Protein AF-A0A353ZQJ9-F1 (afdb_monomer_lite)

pLDDT: mean 90.17, std 10.46, range [48.0, 98.12]

Structure (mmCIF, N/CA/C/O backbone):
data_AF-A0A353ZQJ9-F1
#
_entry.id   AF-A0A353ZQJ9-F1
#
loop_
_atom_site.group_PDB
_atom_site.id
_atom_site.type_symbol
_atom_site.label_atom_id
_atom_site.label_alt_id
_atom_site.label_comp_id
_atom_site.label_asym_id
_atom_site.label_entity_id
_atom_site.label_seq_id
_atom_site.pdbx_PDB_ins_code
_atom_site.Cartn_x
_atom_site.Cartn_y
_atom_site.Cartn_z
_atom_site.occupancy
_atom_site.B_iso_or_equiv
_atom_site.auth_seq_id
_atom_site.auth_comp_id
_atom_site.auth_asym_id
_atom_site.auth_atom_id
_atom_site.pdbx_PDB_model_num
ATOM 1 N N . MET A 1 1 ? -9.115 -21.627 20.471 1.00 48.00 1 MET A N 1
ATOM 2 C CA . MET A 1 1 ? -9.659 -20.397 19.837 1.00 48.00 1 MET A CA 1
ATOM 3 C C . MET A 1 1 ? -11.118 -20.071 20.203 1.00 48.00 1 MET A C 1
ATOM 5 O O . MET A 1 1 ? -11.532 -18.949 19.942 1.00 48.00 1 MET A O 1
ATOM 9 N N . ALA A 1 2 ? -11.878 -20.958 20.864 1.00 54.53 2 ALA A N 1
ATOM 10 C CA . ALA A 1 2 ? -13.297 -20.738 21.192 1.00 54.53 2 ALA A CA 1
ATOM 11 C C . ALA A 1 2 ? -13.589 -19.603 22.208 1.00 54.53 2 ALA A C 1
ATOM 13 O O . ALA A 1 2 ? -14.661 -19.014 22.186 1.00 54.53 2 ALA A O 1
ATOM 14 N N . LEU A 1 3 ? -12.626 -19.221 23.056 1.00 68.06 3 LEU A N 1
ATOM 15 C CA . LEU A 1 3 ? -12.882 -18.345 24.214 1.00 68.06 3 LEU A CA 1
ATOM 16 C C . LEU A 1 3 ? -13.177 -16.867 23.885 1.00 68.06 3 LEU A C 1
ATOM 18 O O . LEU A 1 3 ? -13.732 -16.151 24.714 1.00 68.06 3 LEU A O 1
ATOM 22 N N . LEU A 1 4 ? -12.779 -16.378 22.705 1.00 72.25 4 LEU A N 1
ATOM 23 C CA . LEU A 1 4 ? -13.057 -14.993 22.292 1.00 72.25 4 LEU A CA 1
ATOM 24 C C . LEU A 1 4 ? -14.406 -14.854 21.585 1.00 72.25 4 LEU A C 1
ATOM 26 O O . LEU A 1 4 ? -15.052 -13.824 21.751 1.00 72.25 4 LEU A O 1
ATOM 30 N N . ALA A 1 5 ? -14.827 -15.878 20.838 1.00 75.56 5 ALA A N 1
ATOM 31 C CA . ALA A 1 5 ? -16.090 -15.873 20.105 1.00 75.56 5 ALA A CA 1
ATOM 32 C C . ALA A 1 5 ? -17.306 -15.890 21.047 1.00 75.56 5 ALA A C 1
ATOM 34 O O . ALA A 1 5 ? -18.332 -15.300 20.736 1.00 75.56 5 ALA A O 1
ATOM 35 N N . SER A 1 6 ? -17.166 -16.489 22.233 1.00 82.75 6 SER A N 1
ATOM 36 C CA . SER A 1 6 ? -18.218 -16.546 23.257 1.00 82.75 6 SER A CA 1
ATOM 37 C C . SER A 1 6 ? -18.380 -15.256 24.075 1.00 82.75 6 SER A C 1
ATOM 39 O O . SER A 1 6 ? -19.254 -15.178 24.935 1.00 82.75 6 SER A O 1
ATOM 41 N N . ARG A 1 7 ? -17.523 -14.244 23.878 1.00 87.50 7 ARG A N 1
ATOM 42 C CA . ARG A 1 7 ? -17.544 -12.996 24.663 1.00 87.50 7 ARG A CA 1
ATOM 43 C C . ARG A 1 7 ? -18.306 -11.891 23.924 1.00 87.50 7 ARG A C 1
ATOM 45 O O . ARG A 1 7 ? -18.262 -11.844 22.699 1.00 87.50 7 ARG A O 1
ATOM 52 N N . PRO A 1 8 ? -18.910 -10.922 24.642 1.00 88.38 8 PRO A N 1
ATOM 53 C CA . PRO A 1 8 ? -19.619 -9.820 23.999 1.00 88.38 8 PRO A CA 1
ATOM 54 C C . PRO A 1 8 ? -18.722 -9.028 23.038 1.00 88.38 8 PRO A C 1
ATOM 56 O O . PRO A 1 8 ? -17.646 -8.556 23.427 1.00 88.38 8 PRO A O 1
ATOM 59 N N . ALA A 1 9 ? -19.188 -8.834 21.800 1.00 88.69 9 ALA A N 1
ATOM 60 C CA . ALA A 1 9 ? -18.424 -8.196 20.726 1.00 88.69 9 ALA A CA 1
ATOM 61 C C . ALA A 1 9 ? -17.900 -6.802 21.112 1.00 88.69 9 ALA A C 1
ATOM 63 O O . ALA A 1 9 ? -16.726 -6.501 20.895 1.00 88.69 9 ALA A O 1
ATOM 64 N N . HIS A 1 10 ? -18.717 -5.995 21.797 1.00 88.25 10 HIS A N 1
ATOM 65 C CA . HIS A 1 10 ? -18.334 -4.659 22.267 1.00 88.25 10 HIS A CA 1
ATOM 66 C C . HIS A 1 10 ? -17.133 -4.660 23.238 1.00 88.25 10 HIS A C 1
ATOM 68 O O . HIS A 1 10 ? -16.447 -3.648 23.359 1.00 88.25 10 HIS A O 1
ATOM 74 N N . LYS A 1 11 ? -16.825 -5.786 23.905 1.00 88.88 11 LYS A N 1
ATOM 75 C CA . LYS A 1 11 ? -15.647 -5.920 24.788 1.00 88.88 11 LYS A CA 1
ATOM 76 C C . LYS A 1 11 ? -14.390 -6.391 24.051 1.00 88.88 11 LYS A C 1
ATOM 78 O O . LYS A 1 11 ? -13.276 -6.097 24.492 1.00 88.88 11 LYS A O 1
ATOM 83 N N . VAL A 1 12 ? -14.550 -7.156 22.970 1.00 92.94 12 VAL A N 1
ATOM 84 C CA . VAL A 1 12 ? -13.442 -7.833 22.272 1.00 92.94 12 VAL A CA 1
ATOM 85 C C . VAL A 1 12 ? -13.006 -7.076 21.020 1.00 92.94 12 VAL A C 1
ATOM 87 O O . VAL A 1 12 ? -11.811 -6.833 20.845 1.00 92.94 12 VAL A O 1
ATOM 90 N N . VAL A 1 13 ? -13.953 -6.657 20.178 1.00 93.12 13 VAL A N 1
ATOM 91 C CA . VAL A 1 13 ? -13.689 -6.035 18.871 1.00 93.12 13 VAL A CA 1
ATOM 92 C C . VAL A 1 13 ? -12.799 -4.790 18.983 1.00 93.12 13 VAL A C 1
ATOM 94 O O . VAL A 1 13 ? -11.789 -4.739 18.276 1.00 93.12 13 VAL A O 1
ATOM 97 N N . PRO A 1 14 ? -13.024 -3.842 19.921 1.00 93.19 14 PRO A N 1
ATOM 98 C CA . PRO A 1 14 ? -12.129 -2.690 20.063 1.00 93.19 14 PRO A CA 1
ATOM 99 C C . PRO A 1 14 ? -10.673 -3.071 20.374 1.00 93.19 14 PRO A C 1
ATOM 101 O O . PRO A 1 14 ? -9.742 -2.390 19.947 1.00 93.19 14 PRO A O 1
ATOM 104 N N . LYS A 1 15 ? -10.435 -4.173 21.103 1.00 92.75 15 LYS A N 1
ATOM 105 C CA . LYS A 1 15 ? -9.073 -4.658 21.393 1.00 92.75 15 LYS A CA 1
ATOM 106 C C . LYS A 1 15 ? -8.404 -5.239 20.147 1.00 92.75 15 LYS A C 1
ATOM 108 O O . LYS A 1 15 ? -7.230 -4.959 19.919 1.00 92.75 15 LYS A O 1
ATOM 113 N N . LEU A 1 16 ? -9.141 -6.011 19.346 1.00 94.50 16 LEU A N 1
ATOM 114 C CA . LEU A 1 16 ? -8.633 -6.580 18.093 1.00 94.50 16 LEU A CA 1
ATOM 115 C C . LEU A 1 16 ? -8.278 -5.482 17.086 1.00 94.50 16 LEU A C 1
ATOM 117 O O . LEU A 1 16 ? -7.182 -5.498 16.534 1.00 94.50 16 LEU A O 1
ATOM 121 N N . ILE A 1 17 ? -9.143 -4.478 16.949 1.00 95.50 17 ILE A N 1
ATOM 122 C CA . ILE A 1 17 ? -8.918 -3.338 16.057 1.00 95.50 17 ILE A CA 1
ATOM 123 C C . ILE A 1 17 ? -7.693 -2.531 16.481 1.00 95.50 17 ILE A C 1
ATOM 125 O O . ILE A 1 17 ? -6.831 -2.250 15.654 1.00 95.50 17 ILE A O 1
ATOM 129 N N . ARG A 1 18 ? -7.530 -2.234 17.780 1.00 95.06 18 ARG A N 1
ATOM 130 C CA . ARG A 1 18 ? -6.311 -1.570 18.280 1.00 95.06 18 ARG A CA 1
ATOM 131 C C . ARG A 1 18 ? -5.039 -2.357 17.964 1.00 95.06 18 ARG A C 1
ATOM 133 O O . ARG A 1 18 ? -4.007 -1.754 17.674 1.00 95.06 18 ARG A O 1
ATOM 140 N N . ARG A 1 19 ? -5.097 -3.692 18.004 1.00 95.62 19 ARG A N 1
ATOM 141 C CA . ARG A 1 19 ? -3.964 -4.549 17.634 1.00 95.62 19 ARG A CA 1
ATOM 142 C C . ARG A 1 19 ? -3.635 -4.434 16.146 1.00 95.62 19 ARG A C 1
ATOM 144 O O . ARG A 1 19 ? -2.458 -4.343 15.810 1.00 95.62 19 ARG A O 1
ATOM 151 N N . ASP A 1 20 ? -4.64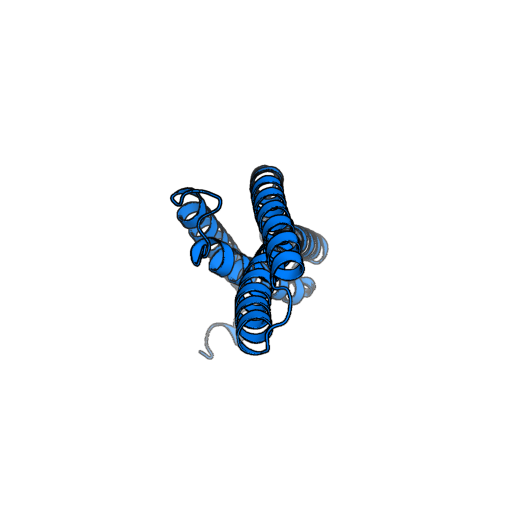1 -4.413 15.281 1.00 96.44 20 ASP A N 1
ATOM 152 C CA . ASP A 1 20 ? -4.435 -4.288 13.835 1.00 96.44 20 ASP A CA 1
ATOM 153 C C . ASP A 1 20 ? -3.953 -2.874 13.449 1.00 96.44 20 ASP A C 1
ATOM 155 O O . ASP A 1 20 ? -3.024 -2.749 12.656 1.00 96.44 20 ASP A O 1
ATOM 159 N N . VAL A 1 21 ? -4.446 -1.817 14.111 1.00 96.12 21 VAL A N 1
ATOM 160 C CA . VAL A 1 21 ? -3.893 -0.451 13.987 1.00 96.12 21 VAL A CA 1
ATOM 161 C C . VAL A 1 21 ? -2.422 -0.407 14.407 1.00 96.12 21 VAL A C 1
ATOM 163 O O . VAL A 1 21 ? -1.592 0.167 13.703 1.00 96.12 21 VAL A O 1
ATOM 166 N N . LYS A 1 22 ? -2.069 -1.013 15.552 1.00 96.19 22 LYS A N 1
ATOM 167 C CA . LYS A 1 22 ? -0.675 -1.070 16.025 1.00 96.19 22 LYS A CA 1
ATOM 168 C C . LYS A 1 22 ? 0.221 -1.797 15.024 1.00 96.19 22 LYS A C 1
ATOM 170 O O . LYS A 1 22 ? 1.338 -1.353 14.784 1.00 96.19 22 LYS A O 1
ATOM 175 N N . ARG A 1 23 ? -0.272 -2.890 14.440 1.00 95.94 23 ARG A N 1
ATOM 176 C CA . ARG A 1 23 ? 0.454 -3.655 13.427 1.00 95.94 23 ARG A CA 1
ATOM 177 C C . ARG A 1 23 ? 0.751 -2.805 12.194 1.00 95.94 23 ARG A C 1
ATOM 179 O O . ARG A 1 23 ? 1.914 -2.689 11.831 1.00 95.94 23 ARG A O 1
ATOM 186 N N . LEU A 1 24 ? -0.266 -2.138 11.644 1.00 95.44 24 LEU A N 1
ATOM 187 C CA . LEU A 1 24 ? -0.088 -1.228 10.514 1.00 95.44 24 LEU A CA 1
ATOM 188 C C . LEU A 1 24 ? 0.933 -0.129 10.837 1.00 95.44 24 LEU A C 1
ATOM 190 O O . LEU A 1 24 ? 1.870 0.084 10.079 1.00 95.44 24 LEU A O 1
ATOM 194 N N . ARG A 1 25 ? 0.821 0.521 12.003 1.00 95.00 25 ARG A N 1
ATOM 195 C CA . ARG A 1 25 ? 1.783 1.554 12.427 1.00 95.00 25 ARG A CA 1
ATOM 196 C C . ARG A 1 25 ? 3.219 1.045 12.528 1.00 95.00 25 ARG A C 1
ATOM 198 O O . ARG A 1 25 ? 4.141 1.810 12.268 1.00 95.00 25 ARG A O 1
ATOM 205 N N . ASN A 1 26 ? 3.417 -0.205 12.937 1.00 94.38 26 ASN A N 1
ATOM 206 C CA . ASN A 1 26 ? 4.746 -0.803 12.995 1.00 94.38 26 ASN A CA 1
ATOM 207 C C . ASN A 1 26 ? 5.306 -1.054 11.594 1.00 94.38 26 ASN A C 1
ATOM 209 O O . ASN A 1 26 ? 6.420 -0.620 11.336 1.00 94.38 26 ASN A O 1
ATOM 213 N N . ALA A 1 27 ? 4.515 -1.638 10.689 1.00 93.00 27 ALA A N 1
ATOM 214 C CA . ALA A 1 27 ? 4.932 -1.857 9.304 1.00 93.00 27 ALA A CA 1
ATOM 215 C C . ALA A 1 27 ? 5.296 -0.540 8.596 1.00 93.00 27 ALA A C 1
ATOM 217 O O . ALA A 1 27 ? 6.310 -0.454 7.914 1.00 93.00 27 ALA A O 1
ATOM 218 N N . VAL A 1 28 ? 4.515 0.526 8.814 1.00 92.00 28 VAL A N 1
ATOM 219 C CA . VAL A 1 28 ? 4.832 1.847 8.247 1.00 92.00 28 VAL A CA 1
ATOM 220 C C . VAL A 1 28 ? 6.094 2.456 8.855 1.00 92.00 28 VAL A C 1
ATOM 222 O O . VAL A 1 28 ? 6.828 3.154 8.165 1.00 92.00 28 VAL A O 1
ATOM 225 N N . ARG A 1 29 ? 6.353 2.231 10.145 1.00 91.06 29 ARG A N 1
ATOM 226 C CA . ARG A 1 29 ? 7.581 2.715 10.786 1.00 91.06 29 ARG A CA 1
ATOM 227 C C . ARG A 1 29 ? 8.807 2.050 10.174 1.00 91.06 29 ARG A C 1
ATOM 229 O O . ARG A 1 29 ? 9.706 2.758 9.763 1.00 91.06 29 ARG A O 1
ATOM 236 N N . GLU A 1 30 ? 8.769 0.730 10.049 1.00 88.50 30 GLU A N 1
ATOM 237 C CA . GLU A 1 30 ? 9.830 -0.057 9.419 1.00 88.50 30 GLU A CA 1
ATOM 238 C C . GLU A 1 30 ? 10.054 0.361 7.957 1.00 88.50 30 GLU A C 1
ATOM 240 O O . GLU A 1 30 ? 11.187 0.444 7.493 1.00 88.50 30 GLU A O 1
ATOM 245 N N . ALA A 1 31 ? 8.980 0.710 7.239 1.00 85.88 31 ALA A N 1
ATOM 246 C CA . ALA A 1 31 ? 9.083 1.230 5.879 1.00 85.88 31 ALA A CA 1
ATOM 247 C C . ALA A 1 31 ? 9.813 2.576 5.788 1.00 85.88 31 ALA A C 1
ATOM 249 O O . ALA A 1 31 ? 10.517 2.805 4.815 1.00 85.88 31 ALA A O 1
ATOM 250 N N . LYS A 1 32 ? 9.698 3.450 6.797 1.00 82.06 32 LYS A N 1
ATOM 251 C CA . LYS A 1 32 ? 10.409 4.742 6.812 1.00 82.06 32 LYS A CA 1
ATOM 252 C C . LYS A 1 32 ? 11.918 4.607 6.987 1.00 82.06 32 LYS A C 1
ATOM 254 O O . LYS A 1 32 ? 12.635 5.537 6.641 1.00 82.06 32 LYS A O 1
ATOM 259 N N . ASP A 1 33 ? 12.377 3.492 7.545 1.00 80.06 33 ASP A N 1
ATOM 260 C CA . ASP A 1 33 ? 13.801 3.254 7.784 1.00 80.06 33 ASP A CA 1
ATOM 261 C C . ASP A 1 33 ? 14.533 2.796 6.507 1.00 80.06 33 ASP A C 1
ATOM 263 O O . ASP A 1 33 ? 15.749 2.612 6.525 1.00 80.06 33 ASP A O 1
ATOM 267 N N . HIS A 1 34 ? 13.812 2.623 5.393 1.00 74.25 34 HIS A N 1
ATOM 268 C CA . HIS A 1 34 ? 14.382 2.202 4.120 1.00 74.25 34 HIS A CA 1
ATOM 269 C C . HIS A 1 34 ? 14.458 3.360 3.100 1.00 74.25 34 HIS A C 1
ATOM 271 O O . HIS A 1 34 ? 13.594 4.238 3.104 1.00 74.25 34 HIS A O 1
ATOM 277 N N . PRO A 1 35 ? 15.471 3.386 2.208 1.00 67.94 35 PRO A N 1
ATOM 278 C CA . PRO A 1 35 ? 15.585 4.419 1.181 1.00 67.94 35 PRO A CA 1
ATOM 279 C C . PRO A 1 35 ? 14.530 4.270 0.076 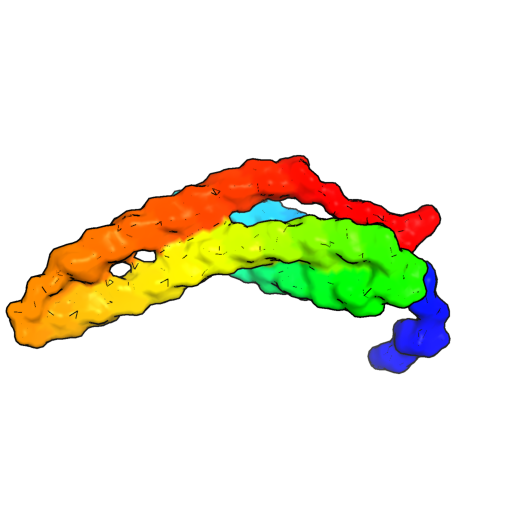1.00 67.94 35 PRO A C 1
ATOM 281 O O . PRO A 1 35 ? 14.454 3.217 -0.566 1.00 67.94 35 PRO A O 1
ATOM 284 N N . ALA A 1 36 ? 13.810 5.360 -0.199 1.00 67.94 36 ALA A N 1
ATOM 285 C CA . ALA A 1 36 ? 12.868 5.473 -1.311 1.00 67.94 36 ALA A CA 1
ATOM 286 C C . ALA A 1 36 ? 13.490 5.048 -2.653 1.00 67.94 36 ALA A C 1
ATOM 288 O O . ALA A 1 36 ? 14.671 5.289 -2.921 1.00 67.94 36 ALA A O 1
ATOM 289 N N . GLY A 1 37 ? 12.680 4.440 -3.522 1.00 61.22 37 GLY A N 1
ATOM 290 C CA . GLY A 1 37 ? 13.098 4.057 -4.877 1.00 61.22 37 GLY A CA 1
ATOM 291 C C . GLY A 1 37 ? 13.986 2.814 -4.980 1.00 61.22 37 GLY A C 1
ATOM 292 O O . GLY A 1 37 ? 14.370 2.438 -6.088 1.00 61.22 37 GLY A O 1
ATOM 293 N N . THR A 1 38 ? 14.289 2.132 -3.872 1.00 60.38 38 THR A N 1
ATOM 294 C CA . THR A 1 38 ? 14.887 0.793 -3.944 1.00 60.38 38 THR A CA 1
ATOM 295 C C . THR A 1 38 ? 13.837 -0.201 -4.450 1.00 60.38 38 THR A C 1
ATOM 297 O O . THR A 1 38 ? 12.705 -0.234 -3.977 1.00 60.38 38 THR A O 1
ATOM 300 N N . SER A 1 39 ? 14.185 -0.983 -5.476 1.00 52.09 39 SER A N 1
ATOM 301 C CA . SER A 1 39 ? 13.260 -1.749 -6.333 1.00 52.09 39 SER A CA 1
ATOM 302 C C . SER A 1 39 ? 12.520 -2.922 -5.669 1.00 52.09 39 SER A C 1
ATOM 304 O O . SER A 1 39 ? 11.884 -3.713 -6.358 1.00 52.09 39 SER A O 1
ATOM 306 N N . ASP A 1 40 ? 12.543 -3.013 -4.345 1.00 57.16 40 ASP A N 1
ATOM 307 C CA . ASP A 1 40 ? 11.603 -3.806 -3.566 1.00 57.16 40 ASP A CA 1
ATOM 308 C C . ASP A 1 40 ? 11.548 -3.198 -2.156 1.00 57.16 40 ASP A C 1
ATOM 310 O O . ASP A 1 40 ? 12.553 -3.163 -1.441 1.00 57.16 40 ASP A O 1
ATOM 314 N N . HIS A 1 41 ? 10.383 -2.703 -1.736 1.00 67.25 41 HIS A N 1
ATOM 315 C CA . HIS A 1 41 ? 10.128 -2.346 -0.338 1.00 67.25 41 HIS A CA 1
ATOM 316 C C . HIS A 1 41 ? 9.215 -3.413 0.279 1.00 67.25 41 HIS A C 1
ATOM 318 O O . HIS A 1 41 ? 7.998 -3.199 0.379 1.00 67.25 41 HIS A O 1
ATOM 324 N N . PRO A 1 42 ? 9.770 -4.558 0.744 1.00 74.00 42 PRO A N 1
ATOM 325 C CA . PRO A 1 42 ? 9.016 -5.563 1.495 1.00 74.00 42 PRO A CA 1
ATOM 326 C C . PRO A 1 42 ? 8.180 -4.946 2.622 1.00 74.00 42 PRO A C 1
ATOM 328 O O . PRO A 1 42 ? 7.084 -5.410 2.938 1.00 74.00 42 PRO A O 1
ATOM 331 N N . THR A 1 43 ? 8.676 -3.852 3.191 1.00 81.88 43 THR A N 1
ATOM 332 C CA . THR A 1 43 ? 8.065 -3.081 4.269 1.00 81.88 43 THR A CA 1
ATOM 333 C C . THR A 1 43 ? 6.814 -2.306 3.833 1.00 81.88 43 THR A C 1
ATOM 335 O O . THR A 1 43 ? 5.782 -2.411 4.502 1.00 81.88 43 THR A O 1
ATOM 338 N N . LEU A 1 44 ? 6.818 -1.612 2.684 1.00 88.44 44 LEU A N 1
ATOM 339 C CA . LEU A 1 44 ? 5.602 -0.996 2.119 1.00 88.44 44 LEU A CA 1
ATOM 34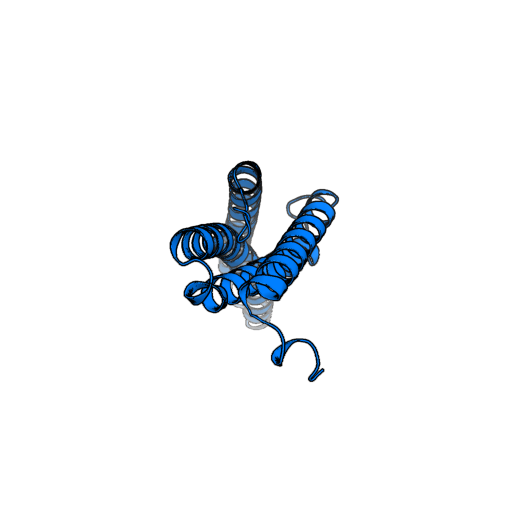0 C C . LEU A 1 44 ? 4.586 -2.057 1.683 1.00 88.44 44 LEU A C 1
ATOM 342 O O . LEU A 1 44 ? 3.378 -1.899 1.891 1.00 88.44 44 LEU A O 1
ATOM 346 N N . HIS A 1 45 ? 5.063 -3.185 1.155 1.00 89.25 45 HIS A N 1
ATOM 347 C CA . HIS A 1 45 ? 4.202 -4.320 0.843 1.00 89.25 45 HIS A CA 1
ATOM 348 C C . HIS A 1 45 ? 3.524 -4.891 2.101 1.00 89.25 45 HIS A C 1
ATOM 350 O O . HIS A 1 45 ? 2.333 -5.229 2.083 1.00 89.25 45 HIS A O 1
ATOM 356 N N . GLN A 1 46 ? 4.251 -4.966 3.218 1.00 91.75 46 GLN A N 1
ATOM 357 C CA . GLN A 1 46 ? 3.706 -5.393 4.504 1.00 91.75 46 GLN A CA 1
ATOM 358 C C . GLN A 1 46 ? 2.695 -4.378 5.056 1.00 91.75 46 GLN A C 1
ATOM 360 O O . GLN A 1 46 ? 1.597 -4.771 5.461 1.00 91.75 46 GLN A O 1
ATOM 365 N N . ALA A 1 47 ? 2.988 -3.077 4.971 1.00 93.62 47 ALA A N 1
ATOM 366 C CA . ALA A 1 47 ? 2.040 -2.023 5.331 1.00 93.62 47 ALA A CA 1
ATOM 367 C C . ALA A 1 47 ? 0.735 -2.127 4.523 1.00 93.62 47 ALA A C 1
ATOM 369 O O . ALA A 1 47 ? -0.355 -1.997 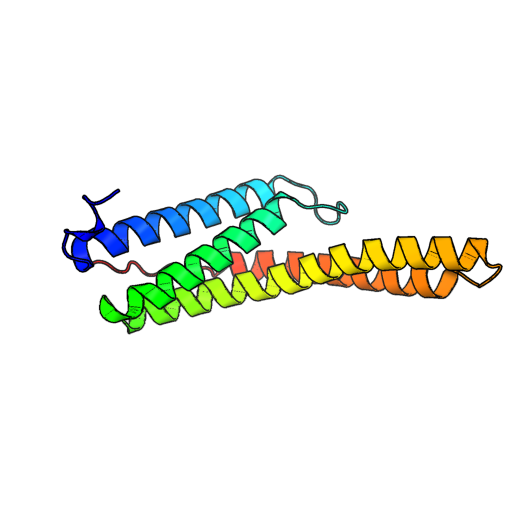5.083 1.00 93.62 47 ALA A O 1
ATOM 370 N N . ARG A 1 48 ? 0.812 -2.468 3.230 1.00 94.25 48 ARG A N 1
ATOM 371 C CA . ARG A 1 48 ? -0.369 -2.709 2.387 1.00 94.25 48 ARG A CA 1
ATOM 372 C C . ARG A 1 48 ? -1.211 -3.882 2.889 1.00 94.25 48 ARG A C 1
ATOM 374 O O . ARG A 1 48 ? -2.436 -3.766 2.988 1.00 94.25 48 ARG A O 1
ATOM 381 N N . LYS A 1 49 ? -0.575 -5.014 3.216 1.00 95.06 49 LYS A N 1
ATOM 382 C CA . LYS A 1 49 ? -1.258 -6.196 3.778 1.00 95.06 49 LYS A CA 1
ATOM 383 C C . LYS A 1 49 ? -1.966 -5.850 5.086 1.00 95.06 49 LYS A C 1
ATOM 385 O O . LYS A 1 49 ? -3.133 -6.205 5.266 1.00 95.06 49 LYS A O 1
ATOM 390 N N . ASP A 1 50 ? -1.287 -5.124 5.966 1.00 95.94 50 ASP A N 1
ATOM 391 C CA . ASP A 1 50 ? -1.840 -4.730 7.259 1.00 95.94 50 ASP A CA 1
ATOM 392 C C . ASP A 1 50 ? -2.939 -3.667 7.131 1.00 95.94 50 ASP A C 1
ATOM 394 O O . ASP A 1 50 ? -3.918 -3.715 7.878 1.00 95.94 50 ASP A O 1
ATOM 398 N N . GLY A 1 51 ? -2.859 -2.783 6.133 1.00 95.56 51 GLY A N 1
ATOM 399 C CA . GLY A 1 51 ? -3.928 -1.849 5.778 1.00 95.56 51 GLY A CA 1
ATOM 400 C C . GLY A 1 51 ? -5.189 -2.575 5.309 1.00 95.56 51 GLY A C 1
ATOM 401 O O . GLY A 1 51 ? -6.277 -2.326 5.827 1.00 95.56 51 GLY A O 1
ATOM 402 N N . LYS A 1 52 ? -5.047 -3.556 4.406 1.00 96.62 52 LYS A N 1
ATOM 403 C CA . LYS A 1 52 ? -6.162 -4.407 3.948 1.00 96.62 52 LYS A CA 1
ATOM 404 C C . LYS A 1 52 ? -6.800 -5.178 5.108 1.00 96.62 52 LYS A C 1
ATOM 406 O O . LYS A 1 52 ? -8.022 -5.236 5.222 1.00 96.62 52 LYS A O 1
ATOM 411 N N . ARG A 1 53 ? -5.973 -5.743 5.990 1.00 97.19 53 ARG A N 1
ATOM 412 C CA . ARG A 1 53 ? -6.424 -6.441 7.200 1.00 97.19 53 ARG A CA 1
ATOM 413 C C . ARG A 1 53 ? -7.222 -5.516 8.118 1.00 97.19 53 ARG A C 1
ATOM 415 O O . ARG A 1 53 ? -8.298 -5.903 8.564 1.00 97.19 53 ARG A O 1
ATOM 422 N N . LEU A 1 54 ? -6.708 -4.316 8.391 1.00 97.00 54 LEU A N 1
ATOM 423 C CA . LEU A 1 54 ? -7.387 -3.328 9.226 1.00 97.00 54 LEU A CA 1
ATOM 424 C C . LEU A 1 54 ? -8.727 -2.906 8.619 1.00 97.00 54 LEU A C 1
ATOM 426 O O . LEU A 1 54 ? -9.713 -2.838 9.348 1.00 97.00 54 LEU A O 1
ATOM 430 N N . ARG A 1 55 ? -8.774 -2.682 7.300 1.00 97.06 55 ARG A N 1
ATOM 431 C CA . ARG A 1 55 ? -10.015 -2.368 6.585 1.00 97.06 55 ARG A CA 1
ATOM 432 C C . ARG A 1 55 ? -11.068 -3.449 6.804 1.00 97.06 55 ARG A C 1
ATOM 434 O O . ARG A 1 55 ? -12.152 -3.141 7.280 1.00 97.06 55 ARG A O 1
ATOM 441 N N . TYR A 1 56 ? -10.736 -4.712 6.545 1.00 97.62 56 TYR A N 1
ATOM 442 C CA . TYR A 1 56 ? -11.688 -5.813 6.723 1.00 97.62 56 TYR A CA 1
ATOM 443 C C . TYR A 1 56 ? -12.103 -6.024 8.177 1.00 97.62 56 TYR A C 1
ATOM 445 O O . TYR A 1 56 ? -13.265 -6.310 8.453 1.00 97.62 56 TYR A O 1
ATOM 453 N N . ALA A 1 57 ? -11.181 -5.845 9.123 1.00 96.19 57 ALA A N 1
ATOM 454 C CA . ALA A 1 57 ? -11.528 -5.884 10.536 1.00 96.19 57 ALA A CA 1
ATOM 455 C C . ALA A 1 57 ? -12.516 -4.760 10.897 1.00 96.19 57 ALA A C 1
ATOM 457 O O . ALA A 1 57 ? -13.458 -4.994 11.654 1.00 96.19 57 ALA A O 1
ATOM 458 N N . ALA A 1 58 ? -12.320 -3.555 10.353 1.00 96.12 58 ALA A N 1
ATOM 459 C CA . ALA A 1 58 ? -13.209 -2.418 10.562 1.00 96.12 58 ALA A CA 1
ATOM 460 C C . ALA A 1 58 ? -14.583 -2.638 9.909 1.00 96.12 58 ALA A C 1
ATOM 462 O O . ALA A 1 58 ? -15.594 -2.458 10.579 1.00 96.12 58 ALA A O 1
ATOM 463 N N . GLU A 1 59 ? -14.640 -3.126 8.669 1.00 96.88 59 GLU A N 1
ATOM 464 C CA . GLU A 1 59 ? -15.891 -3.503 7.992 1.00 96.88 59 GLU A CA 1
ATOM 465 C C . GLU A 1 59 ? -16.681 -4.536 8.819 1.00 96.88 59 GLU A C 1
ATOM 467 O O . GLU A 1 59 ? -17.870 -4.348 9.087 1.00 96.88 59 GLU A O 1
ATOM 472 N N . ALA A 1 60 ? -16.003 -5.567 9.336 1.00 95.94 60 ALA A N 1
ATOM 473 C CA . ALA A 1 60 ? -16.603 -6.573 10.216 1.00 95.94 60 ALA A CA 1
ATOM 474 C C . ALA A 1 60 ? -17.060 -6.010 11.579 1.00 95.94 60 ALA A C 1
ATOM 476 O O . ALA A 1 60 ? -17.909 -6.603 12.244 1.00 95.94 60 ALA A O 1
ATOM 477 N N . ALA A 1 61 ? -16.523 -4.865 12.009 1.00 95.19 61 ALA A N 1
ATOM 478 C CA . ALA A 1 61 ? -16.881 -4.201 13.262 1.00 95.19 61 ALA A CA 1
ATOM 479 C C . ALA A 1 61 ? -18.113 -3.283 13.149 1.00 95.19 61 ALA A C 1
ATOM 481 O O . ALA A 1 61 ? -18.545 -2.723 14.162 1.00 95.19 61 ALA A O 1
ATOM 482 N N . THR A 1 62 ? -18.707 -3.150 11.958 1.00 94.06 62 THR A N 1
ATOM 483 C CA . THR A 1 62 ? -19.898 -2.319 11.705 1.00 94.06 62 THR A CA 1
ATOM 484 C C . THR A 1 62 ? -21.042 -2.538 12.712 1.00 94.06 62 THR A C 1
ATOM 486 O O . THR A 1 62 ? -21.577 -1.537 13.194 1.00 94.06 62 THR A O 1
ATOM 489 N N . PRO A 1 63 ? -21.390 -3.777 13.130 1.00 92.50 63 PRO A N 1
ATOM 490 C CA . PRO A 1 63 ? -22.454 -4.005 14.116 1.00 92.50 63 PRO A CA 1
ATOM 491 C C . PRO A 1 63 ? -22.156 -3.463 15.524 1.00 92.50 63 PRO A C 1
ATOM 493 O O . PRO A 1 63 ? -23.071 -3.312 16.326 1.00 92.50 63 PRO A O 1
ATOM 496 N N . VAL A 1 64 ? -20.888 -3.188 15.856 1.00 92.81 64 VAL A N 1
ATOM 497 C CA . VAL A 1 64 ? -20.487 -2.659 17.173 1.00 92.81 64 VAL A CA 1
ATOM 498 C C . VAL A 1 64 ? -20.603 -1.137 17.215 1.00 92.81 64 VAL A C 1
ATOM 500 O O . VAL A 1 64 ? -21.074 -0.579 18.203 1.00 92.81 64 VAL A O 1
ATOM 503 N N . ASN A 1 65 ? -20.134 -0.459 16.166 1.00 92.81 65 ASN A N 1
ATOM 504 C CA . ASN A 1 65 ? -20.224 0.992 16.027 1.00 92.81 65 ASN A CA 1
ATOM 505 C C . ASN A 1 65 ? -20.074 1.373 14.551 1.00 92.81 65 ASN A C 1
ATOM 507 O O . ASN A 1 65 ? -18.955 1.534 14.063 1.00 92.81 65 ASN A O 1
ATOM 511 N N . ARG A 1 66 ? -21.201 1.530 13.852 1.00 94.62 66 ARG A N 1
ATOM 512 C CA . ARG A 1 66 ? -21.234 1.780 12.405 1.00 94.62 66 ARG A CA 1
ATOM 513 C C . ARG A 1 66 ? -20.416 2.999 11.990 1.00 94.62 66 ARG A C 1
ATOM 515 O O . ARG A 1 66 ? -19.599 2.895 11.081 1.00 94.62 66 ARG A O 1
ATOM 522 N N . GLU A 1 67 ? -20.619 4.138 12.647 1.00 94.69 67 GLU A N 1
ATOM 523 C CA . GLU A 1 67 ? -19.980 5.402 12.266 1.00 94.69 67 GLU A CA 1
ATOM 524 C C . GLU A 1 67 ? -18.453 5.314 12.375 1.00 94.69 67 GLU A C 1
ATOM 526 O O . GLU A 1 67 ? -17.734 5.597 11.415 1.00 94.69 67 GLU A O 1
ATOM 531 N N . ARG A 1 68 ? -17.939 4.875 13.531 1.00 94.56 68 ARG A N 1
ATOM 532 C CA . ARG A 1 68 ? -16.489 4.810 13.753 1.00 94.56 68 ARG A CA 1
ATOM 533 C C . ARG A 1 68 ? -15.829 3.687 12.952 1.00 94.56 68 ARG A C 1
ATOM 535 O O . ARG A 1 68 ? -14.700 3.864 12.499 1.00 94.56 68 ARG A O 1
ATOM 542 N N . ALA A 1 69 ? -16.520 2.561 12.765 1.00 95.12 69 ALA A N 1
ATOM 543 C CA . ALA A 1 69 ? -16.048 1.452 11.941 1.00 95.12 69 ALA A CA 1
ATOM 544 C C . ALA A 1 69 ? -15.910 1.859 10.469 1.00 95.12 69 ALA A C 1
ATOM 546 O O . ALA A 1 69 ? -14.857 1.629 9.881 1.00 95.12 69 ALA A O 1
ATOM 547 N N . THR A 1 70 ? -16.919 2.540 9.915 1.00 95.50 70 THR A N 1
ATOM 548 C CA . THR A 1 70 ? -16.902 3.021 8.522 1.00 95.50 70 THR A CA 1
ATOM 549 C C . THR A 1 70 ? -15.750 4.001 8.302 1.00 95.50 70 THR A C 1
ATOM 551 O O . THR A 1 70 ? -14.911 3.770 7.440 1.00 95.50 70 THR A O 1
ATOM 554 N N . ARG A 1 71 ? -15.599 5.012 9.175 1.00 95.38 71 ARG A N 1
ATOM 555 C CA . ARG A 1 71 ? -14.480 5.972 9.087 1.00 95.38 71 ARG A CA 1
ATOM 556 C C . ARG A 1 71 ? -13.106 5.300 9.119 1.00 95.38 71 ARG A C 1
ATOM 558 O O . ARG A 1 71 ? -12.192 5.722 8.417 1.00 95.38 71 ARG A O 1
ATOM 565 N N . LEU A 1 72 ? -12.942 4.268 9.948 1.00 95.94 72 LEU A N 1
ATOM 566 C CA . LEU A 1 72 ? -11.689 3.519 10.022 1.00 95.94 72 LEU A CA 1
ATOM 567 C C . LEU A 1 72 ? -11.450 2.669 8.766 1.00 95.94 72 LEU A C 1
ATOM 569 O O . LEU A 1 72 ? -10.313 2.594 8.302 1.00 95.94 72 LEU A O 1
ATOM 573 N N . ALA A 1 73 ? -12.497 2.039 8.229 1.00 96.25 73 ALA A N 1
ATOM 574 C CA . ALA A 1 73 ? -12.423 1.275 6.989 1.00 96.25 73 ALA A CA 1
ATOM 575 C C . ALA A 1 73 ? -12.024 2.173 5.810 1.00 96.25 73 ALA A C 1
ATOM 577 O O . ALA A 1 73 ? -11.103 1.817 5.076 1.00 96.25 73 ALA A O 1
ATOM 578 N N . ASP A 1 74 ? -12.627 3.359 5.695 1.00 95.44 74 ASP A N 1
ATOM 579 C CA . ASP A 1 74 ? -12.329 4.340 4.646 1.00 95.44 74 ASP A CA 1
ATOM 580 C C . ASP A 1 74 ? -10.888 4.856 4.744 1.00 95.44 74 ASP A C 1
ATOM 582 O O . ASP A 1 74 ? -10.151 4.861 3.755 1.00 95.44 74 ASP A O 1
ATOM 586 N N . ALA A 1 75 ? -10.434 5.209 5.952 1.00 94.81 75 ALA A N 1
ATOM 587 C CA . ALA A 1 75 ? -9.052 5.633 6.179 1.00 94.81 75 ALA A CA 1
ATOM 588 C C . ALA A 1 75 ? -8.046 4.525 5.816 1.00 94.81 75 ALA A C 1
ATOM 590 O O . ALA A 1 75 ? -7.033 4.778 5.162 1.00 94.81 75 ALA A O 1
ATOM 591 N N . ALA A 1 76 ? -8.326 3.277 6.208 1.00 95.44 76 ALA A N 1
ATOM 592 C CA . ALA A 1 76 ? -7.493 2.131 5.851 1.00 95.44 76 ALA A CA 1
ATOM 593 C C . ALA A 1 76 ? -7.533 1.839 4.340 1.00 95.44 76 ALA A C 1
ATOM 595 O O . ALA A 1 76 ? -6.512 1.458 3.765 1.00 95.44 76 ALA A O 1
ATOM 596 N N . HIS A 1 77 ? -8.679 2.051 3.687 1.00 95.69 77 HIS A N 1
ATOM 597 C CA . HIS A 1 77 ? -8.836 1.901 2.244 1.00 95.69 77 HIS A CA 1
ATOM 598 C C . HIS A 1 77 ? -7.995 2.915 1.464 1.00 95.69 77 HIS A C 1
ATOM 600 O O . HIS A 1 77 ? -7.317 2.521 0.517 1.00 95.69 77 HIS A O 1
ATOM 606 N N . GLY A 1 78 ? -7.973 4.184 1.885 1.00 94.56 78 GLY A N 1
ATOM 607 C CA . GLY A 1 78 ? -7.147 5.221 1.259 1.00 94.56 78 GLY A CA 1
ATOM 608 C C . GLY A 1 78 ? -5.663 4.846 1.236 1.00 94.56 78 GLY A C 1
ATOM 609 O O . GLY A 1 78 ? -5.034 4.848 0.177 1.00 94.56 78 GLY A O 1
ATOM 610 N N . ILE A 1 79 ? -5.130 4.405 2.381 1.00 92.94 79 ILE A N 1
ATOM 611 C CA . ILE A 1 79 ? -3.751 3.905 2.478 1.00 92.94 79 ILE A CA 1
ATOM 612 C C . ILE A 1 79 ? -3.544 2.658 1.609 1.00 92.94 79 ILE A C 1
ATOM 614 O O . ILE A 1 79 ? -2.567 2.571 0.867 1.00 92.94 79 ILE A O 1
ATOM 618 N N . GLN A 1 80 ? -4.474 1.699 1.667 1.00 93.31 80 GLN A N 1
ATOM 619 C CA . GLN A 1 80 ? -4.407 0.466 0.880 1.00 93.31 80 GLN A CA 1
ATOM 620 C C . GLN A 1 80 ? -4.369 0.747 -0.629 1.00 93.31 80 GLN A C 1
ATOM 622 O O . GLN A 1 80 ? -3.668 0.035 -1.345 1.00 93.31 80 GLN A O 1
ATOM 627 N N . LYS A 1 81 ? -5.124 1.743 -1.111 1.00 95.56 81 LYS A N 1
ATOM 628 C CA . LYS A 1 81 ? -5.184 2.114 -2.529 1.00 95.56 81 LYS A CA 1
ATOM 629 C C . LYS A 1 81 ? -3.840 2.656 -3.011 1.00 95.56 81 LYS A C 1
ATOM 631 O O . LYS A 1 81 ? -3.302 2.132 -3.973 1.00 95.56 81 LYS A O 1
ATOM 636 N N . ILE A 1 82 ? -3.262 3.620 -2.293 1.00 95.56 82 ILE A N 1
ATOM 637 C CA . ILE A 1 82 ? -1.977 4.235 -2.667 1.00 95.56 82 ILE A CA 1
ATOM 638 C C . ILE A 1 82 ? -0.847 3.198 -2.678 1.00 95.56 82 ILE A C 1
ATOM 640 O O . ILE A 1 82 ? -0.062 3.131 -3.617 1.00 95.56 82 ILE A O 1
ATOM 644 N N . LEU A 1 83 ? -0.789 2.340 -1.655 1.00 93.50 83 LEU A N 1
ATOM 645 C CA . LEU A 1 83 ? 0.193 1.252 -1.618 1.00 93.50 83 LEU A CA 1
ATOM 646 C C . LEU A 1 83 ? -0.095 0.156 -2.662 1.00 93.50 83 LEU A C 1
ATOM 648 O O . LEU A 1 83 ? 0.788 -0.641 -2.973 1.00 93.50 83 LEU A O 1
ATOM 652 N N . GLY A 1 84 ? -1.325 0.091 -3.179 1.00 94.38 84 GLY A N 1
ATOM 653 C CA . GLY A 1 84 ? -1.693 -0.698 -4.353 1.00 94.38 84 GLY A CA 1
ATOM 654 C C . GLY A 1 84 ? -1.018 -0.160 -5.610 1.00 94.38 84 GLY A C 1
ATOM 655 O O . GLY A 1 84 ? -0.260 -0.905 -6.217 1.00 94.38 84 GLY A O 1
ATOM 656 N N . ASP A 1 85 ? -1.186 1.135 -5.903 1.00 94.31 85 ASP A N 1
ATOM 657 C CA . ASP A 1 85 ? -0.552 1.814 -7.048 1.00 94.31 85 ASP A CA 1
ATOM 658 C C . ASP A 1 85 ? 0.979 1.582 -7.065 1.00 94.31 85 ASP A C 1
ATOM 660 O O . ASP A 1 85 ? 1.564 1.237 -8.095 1.00 94.31 85 ASP A O 1
ATOM 664 N N . HIS A 1 86 ? 1.632 1.695 -5.898 1.00 93.25 86 HIS A N 1
ATOM 665 C CA . HIS A 1 86 ? 3.063 1.397 -5.744 1.00 93.25 86 HIS A CA 1
ATOM 666 C C . HIS A 1 86 ? 3.397 -0.064 -6.088 1.00 93.25 86 HIS A C 1
ATOM 668 O O . HIS A 1 86 ? 4.325 -0.334 -6.849 1.00 93.25 86 HIS A O 1
ATOM 674 N N . GLN A 1 87 ? 2.659 -1.027 -5.523 1.00 91.69 87 GLN A N 1
ATOM 675 C CA . GLN A 1 87 ? 2.916 -2.448 -5.766 1.00 91.69 87 GLN A CA 1
ATOM 676 C C . GLN A 1 87 ? 2.695 -2.825 -7.233 1.00 91.69 87 GLN A C 1
ATOM 678 O O . GLN A 1 87 ? 3.474 -3.608 -7.776 1.00 91.69 87 GLN A O 1
ATOM 683 N N . ASP A 1 88 ? 1.649 -2.286 -7.853 1.00 93.56 88 ASP A N 1
ATOM 684 C CA . ASP A 1 88 ? 1.329 -2.533 -9.256 1.00 93.56 88 ASP A CA 1
ATOM 685 C C . ASP A 1 88 ? 2.460 -2.018 -10.152 1.00 93.56 88 ASP A C 1
ATOM 687 O O . ASP A 1 88 ? 2.896 -2.735 -11.053 1.00 93.56 88 ASP A O 1
ATOM 691 N N . SER A 1 89 ? 3.031 -0.853 -9.826 1.00 94.19 89 SER A N 1
ATOM 692 C CA . SER A 1 89 ? 4.218 -0.318 -10.506 1.00 94.19 89 SER A CA 1
ATOM 693 C C . SER A 1 89 ? 5.430 -1.249 -10.358 1.00 94.19 89 SER A C 1
ATOM 695 O O . SER A 1 89 ? 6.088 -1.581 -11.343 1.00 94.19 89 SER A O 1
ATOM 697 N N . VAL A 1 90 ? 5.718 -1.740 -9.144 1.00 90.44 90 VAL A N 1
ATOM 698 C CA . VAL A 1 90 ? 6.832 -2.681 -8.886 1.00 90.44 90 VAL A CA 1
ATOM 699 C C . VAL A 1 90 ? 6.670 -3.979 -9.685 1.00 90.44 90 VAL A C 1
ATOM 701 O O . VAL A 1 90 ? 7.612 -4.429 -10.338 1.00 90.44 90 VAL A O 1
ATOM 704 N N . VAL A 1 91 ? 5.470 -4.567 -9.682 1.00 93.06 91 VAL A N 1
ATOM 705 C CA . VAL A 1 91 ? 5.177 -5.796 -10.440 1.00 93.06 91 VAL A CA 1
ATOM 706 C C . VAL A 1 91 ? 5.281 -5.548 -11.947 1.00 93.06 91 VAL A C 1
ATOM 708 O O . VAL A 1 91 ? 5.869 -6.357 -12.668 1.00 93.06 91 VAL A O 1
ATOM 711 N N . THR A 1 92 ? 4.763 -4.415 -12.423 1.00 96.00 92 THR A N 1
ATOM 712 C CA . THR A 1 92 ? 4.804 -4.037 -13.842 1.00 96.00 92 THR A CA 1
ATOM 713 C C . THR A 1 92 ? 6.239 -3.831 -14.317 1.00 96.00 92 THR A C 1
ATOM 715 O O . THR A 1 92 ? 6.595 -4.298 -15.396 1.00 96.00 92 THR A O 1
ATOM 718 N N . ARG A 1 93 ? 7.108 -3.221 -13.505 1.00 95.06 93 ARG A N 1
ATOM 719 C CA . ARG A 1 93 ? 8.537 -3.067 -13.822 1.00 95.06 93 ARG A CA 1
ATOM 720 C C . ARG A 1 93 ? 9.240 -4.400 -14.026 1.00 95.06 93 ARG A C 1
ATOM 722 O O . ARG A 1 93 ? 9.978 -4.547 -15.000 1.00 95.06 93 ARG A O 1
ATOM 729 N N . ASP A 1 94 ? 9.013 -5.372 -13.145 1.00 94.19 94 ASP A N 1
ATOM 730 C CA . ASP A 1 94 ? 9.640 -6.685 -13.302 1.00 94.19 94 ASP A CA 1
ATOM 731 C C . ASP A 1 94 ? 9.126 -7.410 -14.557 1.00 94.19 94 ASP A C 1
ATOM 733 O O . ASP A 1 94 ? 9.916 -8.012 -15.287 1.00 94.19 94 ASP A O 1
ATOM 737 N N . LEU A 1 95 ? 7.835 -7.271 -14.884 1.00 96.75 95 LEU A N 1
ATOM 738 C CA . LEU A 1 95 ? 7.283 -7.764 -16.148 1.00 96.75 95 LEU A CA 1
ATOM 739 C C . LEU A 1 95 ? 7.936 -7.084 -17.363 1.00 96.75 95 LEU A C 1
ATOM 741 O O . LEU A 1 95 ? 8.408 -7.772 -18.266 1.00 96.75 95 LEU A O 1
ATOM 745 N N . LEU A 1 96 ? 8.013 -5.751 -17.379 1.00 97.62 96 LEU A N 1
ATOM 746 C CA . LEU A 1 96 ? 8.615 -4.977 -18.470 1.00 97.62 96 LEU A CA 1
ATOM 747 C C . LEU A 1 96 ? 10.090 -5.326 -18.676 1.00 97.62 96 LEU A C 1
ATOM 749 O O . LEU A 1 96 ? 10.541 -5.428 -19.814 1.00 97.62 96 LEU A O 1
ATOM 753 N N . ARG A 1 97 ? 10.834 -5.568 -17.592 1.00 96.62 97 ARG A N 1
ATOM 754 C CA . ARG A 1 97 ? 12.227 -6.025 -17.658 1.00 96.62 97 ARG A CA 1
ATOM 755 C C . ARG A 1 97 ? 12.341 -7.386 -18.348 1.00 96.62 97 ARG A C 1
ATOM 757 O O . ARG A 1 97 ? 13.208 -7.560 -19.201 1.00 96.62 97 ARG A O 1
ATOM 764 N N . ARG A 1 98 ? 11.467 -8.341 -18.006 1.00 97.25 98 ARG A N 1
ATOM 765 C CA . ARG A 1 98 ? 11.434 -9.674 -18.636 1.00 97.25 98 ARG A CA 1
ATOM 766 C C . ARG A 1 98 ? 11.050 -9.588 -20.115 1.00 97.25 98 ARG A C 1
ATOM 768 O O . ARG A 1 98 ? 11.725 -10.190 -20.943 1.00 97.25 98 ARG A O 1
ATOM 775 N N . LEU A 1 99 ? 10.021 -8.806 -20.445 1.00 97.88 99 LEU A N 1
ATOM 776 C CA . LEU A 1 99 ? 9.576 -8.602 -21.827 1.00 97.88 99 LEU A CA 1
ATOM 777 C C . LEU A 1 99 ? 10.643 -7.900 -22.675 1.00 97.88 99 LEU A C 1
ATOM 779 O O . LEU A 1 99 ? 10.905 -8.327 -23.793 1.00 97.88 99 LEU A O 1
ATOM 783 N N . GLY A 1 100 ? 11.317 -6.882 -22.135 1.00 97.88 100 GLY A N 1
ATOM 784 C CA . GLY A 1 100 ? 12.418 -6.205 -22.822 1.00 97.88 100 GLY A CA 1
ATOM 785 C C . GLY A 1 100 ? 13.602 -7.132 -23.108 1.00 97.88 100 GLY A C 1
ATOM 786 O O . GLY A 1 100 ? 14.166 -7.084 -24.199 1.00 97.88 100 GLY A O 1
ATOM 787 N N . ALA A 1 101 ? 13.945 -8.016 -22.164 1.00 97.19 101 ALA A N 1
ATOM 788 C CA . ALA A 1 101 ? 14.971 -9.035 -22.374 1.00 97.19 101 ALA A CA 1
ATOM 789 C C . ALA A 1 101 ? 14.557 -10.057 -23.446 1.00 97.19 101 ALA A C 1
ATOM 791 O O . ALA A 1 101 ? 15.367 -10.414 -24.297 1.00 97.19 101 ALA A O 1
ATOM 792 N N . GLN A 1 102 ? 13.295 -10.496 -23.442 1.00 97.75 102 GLN A N 1
ATOM 793 C CA . GLN A 1 102 ? 12.769 -11.406 -24.459 1.00 97.75 102 GLN A CA 1
ATOM 794 C C . GLN A 1 102 ? 12.773 -10.771 -25.857 1.00 97.75 102 GLN A C 1
ATOM 796 O O . GLN A 1 102 ? 13.244 -11.403 -26.798 1.00 97.75 102 GLN A O 1
ATOM 801 N N . ALA A 1 103 ? 12.313 -9.523 -25.978 1.00 97.00 103 ALA A N 1
ATOM 802 C CA . ALA A 1 103 ? 12.320 -8.771 -27.230 1.00 97.00 103 ALA A CA 1
ATOM 803 C C . ALA A 1 103 ? 13.741 -8.676 -27.805 1.00 97.00 103 ALA A C 1
ATOM 805 O O . ALA A 1 103 ? 13.966 -9.000 -28.968 1.00 97.00 103 ALA A O 1
ATOM 806 N N . PHE A 1 104 ? 14.725 -8.342 -26.963 1.00 96.06 104 PHE A N 1
ATOM 807 C CA . PHE A 1 104 ? 16.131 -8.313 -27.369 1.00 96.06 104 PHE A CA 1
ATOM 808 C C . PHE A 1 104 ? 16.625 -9.670 -27.901 1.00 96.06 104 PHE A C 1
ATOM 810 O O . PHE A 1 104 ? 17.269 -9.716 -28.947 1.00 96.06 104 PHE A O 1
ATOM 817 N N . LEU A 1 105 ? 16.292 -10.782 -27.231 1.00 97.12 105 LEU A N 1
ATOM 818 C CA . LEU A 1 105 ? 16.666 -12.131 -27.689 1.00 97.12 105 LEU A CA 1
ATOM 819 C C . LEU A 1 105 ? 16.012 -12.519 -29.024 1.00 97.12 105 LEU A C 1
ATOM 821 O O . LEU A 1 105 ? 16.549 -13.358 -29.742 1.00 97.12 105 LEU A O 1
ATOM 825 N N . GLN A 1 106 ? 14.875 -11.913 -29.363 1.00 97.06 106 GLN A N 1
ATOM 826 C CA . GLN A 1 106 ? 14.178 -12.105 -30.637 1.00 97.06 106 GLN A CA 1
ATOM 827 C C . GLN A 1 106 ? 14.645 -11.130 -31.734 1.00 97.06 106 GLN A C 1
ATOM 829 O O . GLN A 1 106 ? 14.119 -11.161 -32.842 1.00 97.06 106 GLN A O 1
ATOM 834 N N . GLY A 1 107 ? 15.637 -10.275 -31.451 1.00 96.50 107 GLY A N 1
ATOM 835 C CA . GLY A 1 107 ? 16.113 -9.245 -32.379 1.00 96.50 107 GLY A CA 1
ATOM 836 C C . GLY A 1 107 ? 15.191 -8.024 -32.482 1.00 96.50 107 GLY A C 1
ATOM 837 O O . GLY A 1 107 ? 15.388 -7.180 -33.355 1.00 96.50 107 GLY A O 1
ATOM 838 N N . GLU A 1 108 ? 14.196 -7.906 -31.602 1.00 96.50 108 GLU A N 1
ATOM 839 C CA . GLU A 1 108 ? 13.306 -6.751 -31.519 1.00 96.50 108 GLU A CA 1
ATOM 840 C C . GLU A 1 108 ? 13.906 -5.622 -30.662 1.00 96.50 108 GLU A C 1
ATOM 842 O O . GLU A 1 108 ? 14.827 -5.802 -29.861 1.00 96.50 108 GLU A O 1
ATOM 847 N N . ASN A 1 109 ? 13.352 -4.414 -30.800 1.00 93.31 109 ASN A N 1
ATOM 848 C CA . ASN A 1 109 ? 13.817 -3.247 -30.057 1.00 93.31 109 ASN A CA 1
ATOM 849 C C . ASN A 1 109 ? 13.272 -3.223 -28.613 1.00 93.31 109 ASN A C 1
ATOM 851 O O . ASN A 1 109 ? 12.103 -2.920 -28.374 1.00 93.31 109 ASN A O 1
ATOM 855 N N . GLY A 1 110 ? 14.153 -3.438 -27.633 1.00 95.12 110 GLY A N 1
ATOM 856 C CA . GLY A 1 110 ? 13.821 -3.374 -26.205 1.00 95.12 110 GLY A CA 1
ATOM 857 C C . GLY A 1 110 ? 13.561 -1.965 -25.636 1.00 95.12 110 GLY A C 1
ATOM 858 O O . GLY A 1 110 ? 13.080 -1.843 -24.507 1.00 95.12 110 GLY A O 1
ATOM 859 N N . PHE A 1 111 ? 13.854 -0.888 -26.376 1.00 95.62 111 PHE A N 1
ATOM 860 C CA . PHE A 1 111 ? 13.810 0.494 -25.872 1.00 95.62 111 PHE A CA 1
ATOM 861 C C . PHE A 1 111 ? 12.435 0.902 -25.329 1.00 95.62 111 PHE A C 1
ATOM 863 O O . PHE A 1 111 ? 12.348 1.543 -24.279 1.00 95.62 111 PHE A O 1
ATOM 870 N N . SER A 1 112 ? 11.352 0.500 -26.001 1.00 96.25 112 SER A N 1
ATOM 871 C CA . SER A 1 112 ? 9.983 0.816 -25.574 1.00 96.25 112 SER A CA 1
ATOM 872 C C . SER A 1 112 ? 9.669 0.250 -24.186 1.00 96.25 112 SER A C 1
ATOM 874 O O . SER A 1 112 ? 9.075 0.944 -23.360 1.00 96.25 112 SER A O 1
ATOM 876 N N . TYR A 1 113 ? 10.140 -0.962 -23.879 1.00 98.06 113 TYR A N 1
ATOM 877 C CA . TYR A 1 113 ? 9.990 -1.564 -22.552 1.00 98.06 113 TYR A CA 1
ATOM 878 C C . TYR A 1 113 ? 10.796 -0.809 -21.491 1.00 98.06 113 TYR A C 1
ATOM 880 O O . TYR A 1 113 ? 10.289 -0.572 -20.397 1.00 98.06 113 TYR A O 1
ATOM 888 N N . GLY A 1 114 ? 12.009 -0.355 -21.826 1.00 97.12 114 GLY A N 1
ATOM 889 C CA . GLY A 1 114 ? 12.817 0.497 -20.946 1.00 97.12 114 GLY A CA 1
ATOM 890 C C . GLY A 1 114 ? 12.147 1.842 -20.635 1.00 97.12 114 GLY A C 1
ATOM 891 O O . GLY A 1 114 ? 12.124 2.279 -19.484 1.00 97.12 114 GLY A O 1
ATOM 892 N N . ARG A 1 115 ? 11.526 2.475 -21.639 1.00 98.00 115 ARG A N 1
ATOM 893 C CA . ARG A 1 115 ? 10.743 3.714 -21.476 1.00 98.00 115 ARG A CA 1
ATOM 894 C C . ARG A 1 115 ? 9.539 3.525 -20.555 1.00 98.00 115 ARG A C 1
ATOM 896 O O . ARG A 1 115 ? 9.299 4.371 -19.696 1.00 98.00 115 ARG A O 1
ATOM 903 N N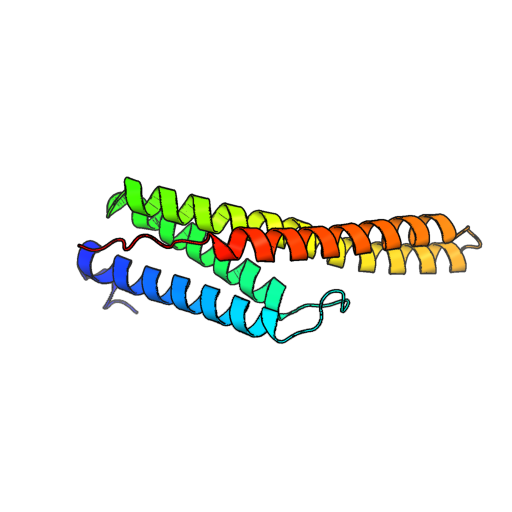 . LEU A 1 116 ? 8.795 2.431 -20.724 1.00 98.12 116 LEU A N 1
ATOM 904 C CA . LEU A 1 116 ? 7.676 2.091 -19.843 1.00 98.12 116 LEU A CA 1
ATOM 905 C C . LEU A 1 116 ? 8.168 1.787 -18.424 1.00 98.12 116 LEU A C 1
ATOM 907 O O . LEU A 1 116 ? 7.597 2.292 -17.465 1.00 98.12 116 LEU A O 1
ATOM 911 N N . HIS A 1 117 ? 9.274 1.054 -18.282 1.00 97.31 117 HIS A N 1
ATOM 912 C CA . HIS A 1 117 ? 9.846 0.728 -16.976 1.00 97.31 117 HIS A CA 1
ATOM 913 C C . HIS A 1 117 ? 10.207 1.999 -16.190 1.00 97.31 117 HIS A C 1
ATOM 915 O O . HIS A 1 117 ? 9.878 2.106 -15.011 1.00 97.31 117 HIS A O 1
ATOM 921 N N . ALA A 1 118 ? 10.832 2.985 -16.843 1.00 96.19 118 ALA A N 1
ATOM 922 C CA . ALA A 1 118 ? 11.155 4.270 -16.218 1.00 96.19 118 ALA A CA 1
ATOM 923 C C . ALA A 1 118 ? 9.900 5.060 -15.790 1.00 96.19 118 ALA A C 1
ATOM 925 O O . ALA A 1 118 ? 9.900 5.728 -14.757 1.00 96.19 118 ALA A O 1
ATOM 926 N N . ARG A 1 119 ? 8.800 4.968 -16.551 1.00 97.38 119 ARG A N 1
ATOM 927 C CA . ARG A 1 119 ? 7.517 5.584 -16.171 1.00 97.38 119 ARG A CA 1
ATOM 928 C C . ARG A 1 119 ? 6.915 4.928 -14.926 1.00 97.38 119 ARG A C 1
ATOM 930 O O . ARG A 1 119 ? 6.399 5.629 -14.057 1.00 97.38 119 ARG A O 1
ATOM 937 N N . GLU A 1 120 ? 6.988 3.607 -14.828 1.00 96.44 120 GLU A N 1
ATOM 938 C CA . GLU A 1 120 ? 6.524 2.880 -13.642 1.00 96.44 120 GLU A CA 1
ATOM 939 C C . GLU A 1 120 ? 7.401 3.172 -12.416 1.00 96.44 120 GLU A C 1
ATOM 941 O O . GLU A 1 120 ? 6.897 3.273 -11.302 1.00 96.44 120 GLU A O 1
ATOM 946 N N . GLU A 1 121 ? 8.706 3.391 -12.598 1.00 93.81 121 GLU A N 1
ATOM 947 C CA . GLU A 1 121 ? 9.585 3.845 -11.512 1.00 93.81 121 GLU A CA 1
ATOM 948 C C . GLU A 1 121 ? 9.141 5.200 -10.948 1.00 93.81 121 GLU A C 1
ATOM 950 O O . GLU A 1 121 ? 8.995 5.343 -9.734 1.00 93.81 121 GLU A O 1
ATOM 955 N N . TYR A 1 122 ? 8.830 6.162 -11.819 1.00 94.69 122 TYR A N 1
ATOM 956 C CA . TYR A 1 122 ? 8.255 7.440 -11.396 1.00 94.69 122 TYR A CA 1
ATOM 957 C C . TYR A 1 122 ? 6.902 7.267 -10.684 1.00 94.69 122 TYR A C 1
ATOM 959 O O . TYR A 1 122 ? 6.645 7.918 -9.673 1.00 94.69 122 TYR A O 1
ATOM 967 N N . THR A 1 123 ? 6.049 6.368 -11.182 1.00 94.62 123 THR A N 1
ATOM 968 C CA . THR A 1 123 ? 4.724 6.099 -10.597 1.00 94.62 123 THR A CA 1
ATOM 969 C C . THR A 1 123 ? 4.839 5.515 -9.188 1.00 94.62 123 THR A C 1
ATOM 971 O O . THR A 1 123 ? 4.129 5.956 -8.282 1.00 94.62 123 THR A O 1
ATOM 974 N N . ALA A 1 124 ? 5.780 4.594 -8.964 1.00 92.75 124 ALA A N 1
ATOM 975 C CA . ALA A 1 124 ? 6.072 4.059 -7.637 1.00 92.75 124 ALA A CA 1
ATOM 976 C C . ALA A 1 124 ? 6.536 5.164 -6.671 1.00 92.75 124 ALA A C 1
ATOM 978 O O . ALA A 1 124 ? 6.007 5.273 -5.565 1.00 92.75 124 ALA A O 1
ATOM 979 N N . LEU A 1 125 ? 7.461 6.027 -7.107 1.00 91.75 125 LEU A N 1
ATOM 980 C CA . LEU A 1 125 ? 7.969 7.139 -6.295 1.00 91.75 125 LEU A CA 1
ATOM 981 C C . LEU A 1 125 ? 6.874 8.154 -5.934 1.00 91.75 125 LEU A C 1
ATOM 983 O O . LEU A 1 125 ? 6.799 8.603 -4.787 1.00 91.75 125 LEU A O 1
ATOM 987 N N . ASP A 1 126 ? 5.992 8.505 -6.875 1.00 94.25 126 ASP A N 1
ATOM 988 C CA . ASP A 1 126 ? 4.854 9.383 -6.579 1.00 94.25 126 ASP A CA 1
ATOM 989 C C . ASP A 1 126 ? 3.873 8.727 -5.597 1.00 94.25 126 ASP A C 1
ATOM 991 O O . ASP A 1 126 ? 3.425 9.371 -4.643 1.00 94.25 126 ASP A O 1
ATOM 995 N N . ALA A 1 127 ? 3.577 7.434 -5.766 1.00 94.19 127 ALA A N 1
ATOM 996 C CA . ALA A 1 127 ? 2.731 6.689 -4.838 1.00 94.19 127 ALA A CA 1
ATOM 997 C C . ALA A 1 127 ? 3.331 6.653 -3.421 1.00 94.19 127 ALA A C 1
ATOM 999 O O . ALA A 1 127 ? 2.614 6.884 -2.445 1.00 94.19 127 ALA A O 1
ATOM 1000 N N . GLU A 1 128 ? 4.642 6.450 -3.287 1.00 92.00 128 GLU A N 1
ATOM 1001 C CA . GLU A 1 128 ? 5.351 6.509 -2.004 1.00 92.00 128 GLU A CA 1
ATOM 1002 C C . GLU A 1 128 ? 5.261 7.910 -1.370 1.00 92.00 128 GLU A C 1
ATOM 1004 O O . GLU A 1 128 ? 4.880 8.061 -0.203 1.00 92.00 128 GLU A O 1
ATOM 1009 N N . ALA A 1 129 ? 5.492 8.967 -2.153 1.00 92.00 129 ALA A N 1
ATOM 1010 C CA . ALA A 1 129 ? 5.365 10.344 -1.685 1.00 92.00 129 ALA A CA 1
ATOM 1011 C C . ALA A 1 129 ? 3.927 10.686 -1.249 1.00 92.00 129 ALA A C 1
ATOM 1013 O O . ALA A 1 129 ? 3.721 11.320 -0.206 1.00 92.00 129 ALA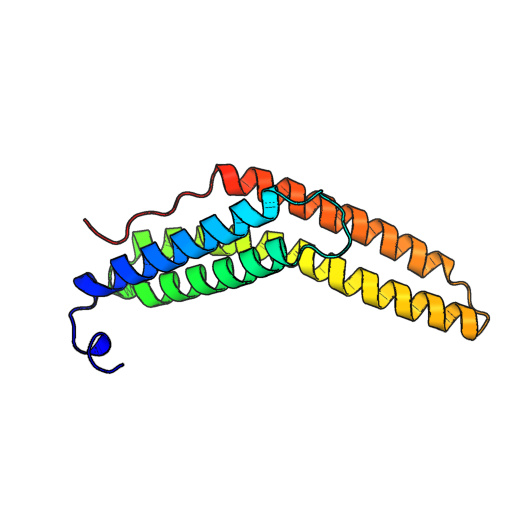 A O 1
ATOM 1014 N N . ARG A 1 130 ? 2.916 10.257 -2.018 1.00 94.06 130 ARG A N 1
ATOM 1015 C CA . ARG A 1 130 ? 1.488 10.376 -1.670 1.00 94.06 130 ARG A CA 1
ATOM 1016 C C . ARG A 1 130 ? 1.185 9.634 -0.377 1.00 94.06 130 ARG A C 1
ATOM 1018 O O . ARG A 1 130 ? 0.546 10.201 0.508 1.00 94.06 130 ARG A O 1
ATOM 1025 N N . PHE A 1 131 ? 1.692 8.414 -0.230 1.00 93.88 131 PHE A N 1
ATOM 1026 C CA . PHE A 1 131 ? 1.524 7.618 0.978 1.00 93.88 131 PHE A CA 1
ATOM 1027 C C . PHE A 1 131 ? 2.086 8.345 2.203 1.00 93.88 131 PHE A C 1
ATOM 1029 O O . PHE A 1 131 ? 1.385 8.475 3.204 1.00 93.88 131 PHE A O 1
ATOM 1036 N N . HIS A 1 132 ? 3.301 8.893 2.128 1.00 90.88 132 HIS A N 1
ATOM 1037 C CA . HIS A 1 132 ? 3.883 9.643 3.241 1.00 90.88 132 HIS A CA 1
ATOM 1038 C C . HIS A 1 132 ? 3.085 10.895 3.619 1.00 90.88 132 HIS A C 1
ATOM 1040 O O . HIS A 1 132 ? 3.030 11.236 4.804 1.00 90.88 132 HIS A O 1
ATOM 1046 N N . ARG A 1 133 ? 2.466 11.581 2.648 1.00 92.62 133 ARG A N 1
ATOM 1047 C CA . ARG A 1 133 ? 1.577 12.723 2.916 1.00 92.62 133 ARG A CA 1
ATOM 1048 C C . ARG A 1 133 ? 0.295 12.278 3.613 1.00 92.62 133 ARG A C 1
ATOM 1050 O O . ARG A 1 133 ? -0.001 12.780 4.694 1.00 92.62 133 ARG A O 1
ATOM 1057 N N . GLU A 1 134 ? -0.410 11.302 3.050 1.00 93.00 134 GLU A N 1
ATOM 1058 C CA . GLU A 1 134 ? -1.679 10.809 3.601 1.00 93.00 134 GLU A CA 1
ATOM 1059 C C . GLU A 1 134 ? -1.503 10.133 4.963 1.00 93.00 134 GLU A C 1
ATOM 1061 O O . GLU A 1 134 ? -2.329 10.287 5.862 1.00 93.00 134 GLU A O 1
ATOM 1066 N N . TRP A 1 135 ? -0.381 9.443 5.172 1.00 94.06 135 TRP A N 1
ATOM 1067 C CA . TRP A 1 135 ? -0.088 8.783 6.438 1.00 94.06 135 TRP A CA 1
ATOM 1068 C C . TRP A 1 135 ? 0.017 9.762 7.616 1.00 94.06 135 TRP A C 1
ATOM 1070 O O . TRP A 1 135 ? -0.349 9.405 8.736 1.00 94.06 135 TRP A O 1
ATOM 1080 N N . LYS A 1 136 ? 0.460 11.009 7.393 1.00 91.38 136 LYS A N 1
ATOM 1081 C CA . LYS A 1 136 ? 0.472 12.052 8.441 1.00 91.38 136 LYS A CA 1
ATOM 1082 C C . LYS A 1 136 ? -0.935 12.373 8.949 1.00 91.38 136 LYS A C 1
ATOM 1084 O O . LYS A 1 136 ? -1.096 12.706 10.117 1.00 91.38 136 LYS A O 1
ATOM 1089 N N . ASN A 1 137 ? -1.936 12.211 8.088 1.00 89.94 137 ASN A N 1
ATOM 1090 C CA . ASN A 1 137 ? -3.341 12.466 8.387 1.00 89.94 137 ASN A CA 1
ATOM 1091 C C . ASN A 1 137 ? -4.097 11.189 8.785 1.00 89.94 137 ASN A C 1
ATOM 1093 O O . ASN A 1 137 ? -5.310 11.237 9.010 1.00 89.94 137 ASN A O 1
ATOM 1097 N N . PHE A 1 138 ? -3.414 10.044 8.897 1.00 91.50 138 PHE A N 1
ATOM 1098 C CA . PHE A 1 138 ? -4.046 8.784 9.263 1.00 91.50 138 PHE A CA 1
ATOM 1099 C C . PHE A 1 138 ? -4.448 8.777 10.745 1.00 91.50 138 PHE A C 1
ATOM 1101 O O . PHE A 1 138 ? -3.649 8.506 11.648 1.00 91.50 138 PHE A O 1
ATOM 1108 N N . HIS A 1 139 ? -5.732 9.025 10.993 1.00 84.50 139 HIS A N 1
ATOM 1109 C CA . HIS A 1 139 ? -6.335 8.969 12.318 1.00 84.50 139 HIS A CA 1
ATOM 1110 C C . HIS A 1 139 ? -7.200 7.716 12.451 1.00 84.50 139 HIS A C 1
ATOM 1112 O O . HIS A 1 139 ? -8.086 7.456 11.642 1.00 84.50 139 HIS A O 1
ATOM 1118 N N . SER A 1 140 ? -6.962 6.935 13.506 1.00 81.12 140 SER A N 1
ATOM 1119 C CA . SER A 1 140 ? -7.733 5.727 13.801 1.00 81.12 140 SER A CA 1
ATOM 1120 C C . SER A 1 140 ? -8.729 6.004 14.936 1.00 81.12 140 SER A C 1
ATOM 1122 O O . SER A 1 140 ? -8.304 6.028 16.099 1.00 81.12 140 SER A O 1
ATOM 1124 N N . PRO A 1 141 ? -10.029 6.216 14.661 1.00 78.44 141 PRO A N 1
ATOM 1125 C CA . PRO A 1 141 ? -11.009 6.417 15.722 1.00 78.44 141 PRO A CA 1
ATOM 1126 C C . PRO A 1 141 ? -11.096 5.175 16.622 1.00 78.44 141 PRO A C 1
ATOM 1128 O O . PRO A 1 141 ? -11.132 4.038 16.150 1.00 78.44 141 PRO A O 1
ATOM 1131 N N . SER A 1 142 ? -11.133 5.382 17.942 1.00 76.56 142 SER A N 1
ATOM 1132 C CA . SER A 1 142 ? -11.356 4.289 18.898 1.00 76.56 142 SER A CA 1
ATOM 1133 C C . SER A 1 142 ? -12.777 3.753 18.742 1.00 76.56 142 SER A C 1
ATOM 1135 O O . SER A 1 142 ? -13.729 4.521 18.821 1.00 76.56 142 SER A O 1
ATOM 1137 N N . LEU A 1 143 ? -12.959 2.441 18.583 1.00 78.38 143 LEU A N 1
ATOM 1138 C CA . LEU A 1 143 ? -14.301 1.835 18.550 1.00 78.38 143 LEU A CA 1
ATOM 1139 C C . LEU A 1 143 ? -14.944 1.673 19.941 1.00 78.38 143 LEU A C 1
ATOM 1141 O O . LEU A 1 143 ? -16.105 1.288 20.026 1.00 78.38 143 LEU A O 1
ATOM 1145 N N . GLY A 1 144 ? -14.209 1.941 21.026 1.00 69.75 144 GLY A N 1
ATOM 1146 C CA . GLY A 1 144 ? -14.740 1.933 22.396 1.00 69.75 144 GLY A CA 1
ATOM 1147 C C . GLY A 1 144 ? -15.113 3.335 22.888 1.00 69.75 144 GLY A C 1
ATOM 1148 O O . GLY A 1 144 ? -14.607 4.322 22.348 1.00 69.75 144 GLY A O 1
ATOM 1149 N N . LYS A 1 145 ? -15.973 3.416 23.913 1.00 53.97 145 LYS A N 1
ATOM 1150 C CA . LYS A 1 145 ? -15.983 4.589 24.802 1.00 53.97 145 LYS A CA 1
ATOM 1151 C C . LYS A 1 145 ? -14.618 4.719 25.473 1.00 53.97 145 LYS A C 1
ATOM 1153 O O . LYS A 1 145 ? -14.036 3.658 25.802 1.00 53.97 145 LYS A O 1
#

Sequence (145 aa):
MALLASRPAHKVVPKLIRRDVKRLRNAVREAKDHPAGTSDHPTLHQARKDGKRLRYAAEAATPVNRERATRLADAAHGIQKILGDHQDSVVTRDLLRRLGAQAFLQGENGFSYGRLHAREEYTALDAEARFHREWKNFHSPSLGK

Foldseek 3Di:
DVPLVPDDCQVRLLVVLVVLVVQLVVLVVVQVVDDPLDLDRVSLVSNLVSLVVSLVSLVVCCVLPVVLSVVRNVLSVVLNVLSVQLVVLSVLLVVLVVVLVVCVVVVHHSVVSVVSNVVSSVSNRVSVVVNVVSVVVRDRDRSHD

Secondary structure (DSSP, 8-state):
-HHHHTS-HHHHHHHHHHHHHHHHHHHHHHHHTS-TT-S--HHHHHHHHHHHHHHHHHHHTTTT-HHHHHHHHHHHHHHHHHHHHHHHHHHHHHHHHHHHHHHHHTT--THHHHHHHHHHHHHHHHHHHHHHHHHHT-----S--

Radius of gyration: 19.49 Å; chains: 1; bounding box: 39×34×57 Å